Protein AF-A0A7Y4M4Y4-F1 (afdb_monomer_lite)

Organism: NCBI:txid2721160

pLDDT: mean 88.16, std 11.86, range [47.78, 98.31]

Radius of gyration: 15.7 Å; chains: 1; bounding box: 27×41×39 Å

Secondary structure (DSSP, 8-state):
----PPPTT-----TT---S--TT--EEEEE---HHHHHHHHHHTT--EEEEE-TTT--EEEEEE-TTS-EEEEEE---

Structure (mmCIF, N/CA/C/O backbone):
data_AF-A0A7Y4M4Y4-F1
#
_entry.id   AF-A0A7Y4M4Y4-F1
#
loop_
_atom_site.group_PDB
_atom_site.id
_atom_site.type_symbol
_atom_site.label_atom_id
_atom_site.label_alt_id
_atom_site.label_comp_id
_atom_site.label_asym_id
_atom_site.label_entity_id
_atom_site.label_seq_id
_atom_site.pdbx_PDB_ins_code
_atom_site.Cartn_x
_atom_site.Cartn_y
_atom_site.Cartn_z
_atom_site.occupancy
_atom_site.B_iso_or_equiv
_atom_site.auth_seq_id
_atom_site.auth_comp_id
_atom_site.auth_asym_id
_atom_site.auth_atom_id
_atom_site.pdbx_PDB_model_num
ATOM 1 N N . MET A 1 1 ? -1.846 -24.666 -6.088 1.00 47.78 1 MET A N 1
ATOM 2 C CA . MET A 1 1 ? -2.340 -23.864 -7.230 1.00 47.78 1 MET A CA 1
ATOM 3 C C . MET A 1 1 ? -1.756 -24.490 -8.484 1.00 47.78 1 MET A C 1
ATOM 5 O O . MET A 1 1 ? -0.541 -24.609 -8.534 1.00 47.78 1 MET A O 1
ATOM 9 N N . GLY A 1 2 ? -2.580 -24.991 -9.410 1.00 67.19 2 GLY A N 1
ATOM 10 C CA . GLY A 1 2 ? -2.086 -25.625 -10.642 1.00 67.19 2 GLY A CA 1
ATOM 11 C C . GLY A 1 2 ? -1.261 -24.664 -11.502 1.00 67.19 2 GLY A C 1
ATOM 12 O O . GLY A 1 2 ? -1.304 -23.447 -11.296 1.00 67.19 2 GLY A O 1
ATOM 13 N N . THR A 1 3 ? -0.506 -25.204 -12.455 1.00 64.69 3 THR A N 1
ATOM 14 C CA . THR A 1 3 ? 0.222 -24.407 -13.445 1.00 64.69 3 THR A CA 1
ATOM 15 C C . THR A 1 3 ? -0.768 -23.516 -14.195 1.00 64.69 3 THR A C 1
ATOM 17 O O . THR A 1 3 ? -1.702 -23.992 -14.837 1.00 64.69 3 THR A O 1
ATOM 20 N N . ARG A 1 4 ? -0.613 -22.194 -14.061 1.00 69.38 4 ARG A N 1
ATOM 21 C CA . ARG A 1 4 ? -1.458 -21.225 -14.767 1.00 69.38 4 ARG A C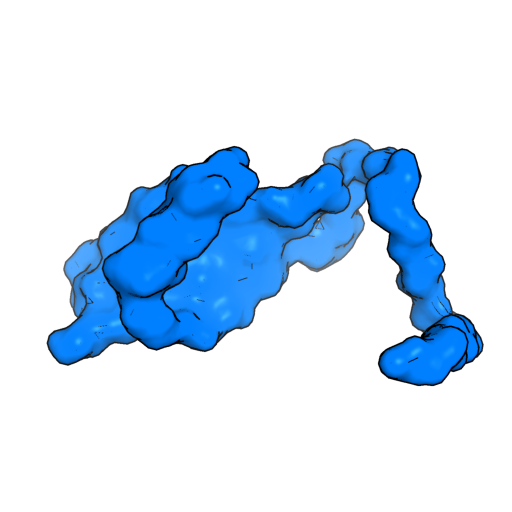A 1
ATOM 22 C C . ARG A 1 4 ? -1.142 -21.312 -16.256 1.00 69.38 4 ARG A C 1
ATOM 24 O O . ARG A 1 4 ? -0.046 -20.945 -16.665 1.00 69.38 4 ARG A O 1
ATOM 31 N N . THR A 1 5 ? -2.086 -21.789 -17.059 1.00 73.81 5 THR A N 1
ATOM 32 C CA . THR A 1 5 ? -1.971 -21.743 -18.518 1.00 73.81 5 THR A CA 1
ATOM 33 C C . THR A 1 5 ? -2.198 -20.301 -18.983 1.00 73.81 5 THR A C 1
ATOM 35 O O . THR A 1 5 ? -3.214 -19.707 -18.602 1.00 73.81 5 THR A O 1
ATOM 38 N N . PRO A 1 6 ? -1.286 -19.703 -19.768 1.00 69.25 6 PRO A N 1
ATOM 39 C CA . PRO A 1 6 ? -1.525 -18.402 -20.381 1.00 69.25 6 PRO A CA 1
ATOM 40 C C . PRO A 1 6 ? -2.791 -18.450 -21.242 1.00 69.25 6 PRO A C 1
ATOM 42 O O . PRO A 1 6 ? -2.997 -19.403 -21.994 1.00 69.25 6 PRO A O 1
ATOM 45 N N . ARG A 1 7 ? -3.652 -17.437 -21.120 1.00 78.50 7 ARG A N 1
ATOM 46 C CA . ARG A 1 7 ? -4.786 -17.245 -22.033 1.00 78.50 7 ARG A CA 1
ATOM 47 C C . ARG A 1 7 ? -4.335 -16.365 -23.188 1.00 78.50 7 ARG A C 1
ATOM 49 O O . ARG A 1 7 ? -3.510 -15.475 -22.990 1.00 78.50 7 ARG A O 1
ATOM 56 N N . GLU A 1 8 ? -4.891 -16.585 -24.371 1.00 79.00 8 GLU A N 1
ATOM 57 C CA . GLU A 1 8 ? -4.656 -15.706 -25.516 1.00 79.00 8 GLU A CA 1
ATOM 58 C C . GLU A 1 8 ? -4.999 -14.250 -25.146 1.00 79.00 8 GLU A C 1
ATOM 60 O O . GLU A 1 8 ? -6.018 -13.983 -24.508 1.00 79.00 8 GLU A O 1
ATOM 65 N N . GLY A 1 9 ? -4.088 -13.318 -25.440 1.00 74.19 9 GLY A N 1
ATOM 66 C CA . GLY A 1 9 ? -4.195 -11.909 -25.037 1.00 74.19 9 GLY A CA 1
ATOM 67 C C . GLY A 1 9 ? -3.804 -11.590 -23.583 1.00 74.19 9 GLY A C 1
ATOM 68 O O . GLY A 1 9 ? -3.669 -10.416 -23.247 1.00 74.19 9 GLY A O 1
ATOM 69 N N . ILE A 1 10 ? -3.563 -12.590 -22.723 1.00 72.75 10 ILE A N 1
ATOM 70 C CA . ILE A 1 10 ? -3.097 -12.391 -21.341 1.00 72.75 10 ILE A CA 1
ATOM 71 C C . ILE A 1 10 ? -1.611 -12.739 -21.240 1.00 72.75 10 ILE A C 1
ATOM 73 O O . ILE A 1 10 ? -1.223 -13.906 -21.185 1.00 72.75 10 ILE A O 1
ATOM 77 N N . MET A 1 11 ? -0.768 -11.711 -21.148 1.00 68.31 11 MET A N 1
ATOM 78 C CA . MET A 1 11 ? 0.650 -11.877 -20.835 1.00 68.31 11 MET A CA 1
ATOM 79 C C . MET A 1 11 ? 0.849 -11.887 -19.315 1.00 68.31 11 MET A C 1
ATOM 81 O O . MET A 1 11 ? 0.663 -10.869 -18.654 1.00 68.31 11 MET A O 1
ATOM 85 N N . VAL A 1 12 ? 1.271 -13.026 -18.763 1.00 70.12 12 VAL A N 1
ATOM 86 C CA . VAL A 1 12 ? 1.779 -13.102 -17.386 1.00 70.12 12 VAL A CA 1
ATOM 87 C C . VAL A 1 12 ? 3.288 -12.905 -17.452 1.00 70.12 12 VAL A C 1
ATOM 89 O O . VAL A 1 12 ? 3.997 -13.732 -18.023 1.00 70.12 12 VAL A O 1
ATOM 92 N N . ARG A 1 13 ? 3.778 -11.786 -16.918 1.00 68.56 13 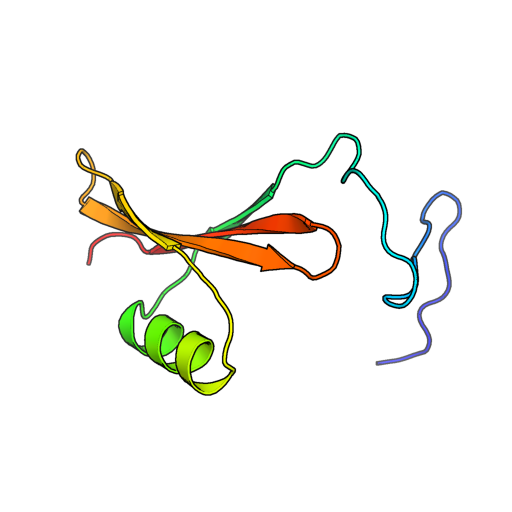ARG A N 1
ATOM 93 C CA . ARG A 1 13 ? 5.214 -11.497 -16.842 1.00 68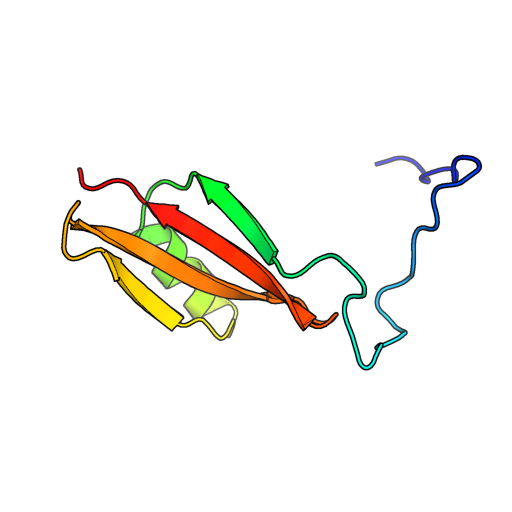.56 13 ARG A CA 1
ATOM 94 C C . ARG A 1 13 ? 5.773 -12.081 -15.545 1.00 68.56 13 ARG A C 1
ATOM 96 O O . ARG A 1 13 ? 5.103 -12.041 -14.516 1.00 68.56 13 ARG A O 1
ATOM 103 N N . GLY A 1 14 ? 6.974 -12.649 -15.617 1.00 66.75 14 GLY A N 1
ATOM 104 C CA . GLY A 1 14 ? 7.729 -13.024 -14.424 1.00 66.75 14 GLY A CA 1
ATOM 105 C C . GLY A 1 14 ? 8.203 -11.781 -13.665 1.00 66.75 14 GLY A C 1
ATOM 106 O O . GLY A 1 14 ? 8.295 -10.695 -14.242 1.00 66.75 14 GLY A O 1
ATOM 107 N N . THR A 1 15 ? 8.485 -11.934 -12.372 1.00 69.38 15 THR A N 1
ATOM 108 C CA . THR A 1 15 ? 8.892 -10.831 -11.481 1.00 69.38 15 THR A CA 1
ATOM 109 C C . THR A 1 15 ? 10.357 -10.418 -11.657 1.00 69.38 15 THR A C 1
ATOM 111 O O . THR A 1 15 ? 10.847 -9.537 -10.957 1.00 69.38 15 THR A O 1
ATOM 114 N N . GLU A 1 16 ? 11.097 -11.081 -12.549 1.00 73.00 16 GLU A N 1
ATOM 115 C CA . GLU A 1 16 ? 12.525 -10.843 -12.775 1.00 73.00 16 GLU A CA 1
ATOM 116 C C . GLU A 1 16 ? 12.779 -9.601 -13.639 1.00 73.00 16 GLU A C 1
ATOM 118 O O . GLU A 1 16 ? 13.845 -8.989 -13.557 1.00 73.00 16 GLU A O 1
ATOM 123 N N . LYS A 1 17 ? 11.813 -9.224 -14.486 1.00 69.88 17 LYS A N 1
ATOM 124 C CA . LYS A 1 17 ? 11.968 -8.142 -15.460 1.00 69.88 17 LYS A CA 1
ATOM 125 C C . LYS A 1 17 ? 11.312 -6.863 -14.949 1.00 69.88 17 LYS A C 1
ATOM 127 O O . LYS A 1 17 ? 10.092 -6.788 -14.863 1.00 69.88 17 LYS A O 1
ATOM 132 N N . LYS A 1 18 ? 12.133 -5.850 -14.670 1.00 69.56 18 LYS A N 1
ATOM 133 C CA . LYS A 1 18 ? 11.679 -4.500 -14.312 1.00 69.56 18 LYS A CA 1
ATOM 134 C C . LYS A 1 18 ? 11.417 -3.669 -15.564 1.00 69.56 18 LYS A C 1
ATOM 136 O O . LYS A 1 18 ? 12.131 -3.807 -16.558 1.00 69.56 18 LYS A O 1
ATOM 141 N N . TYR A 1 19 ? 10.408 -2.813 -15.496 1.00 75.56 19 TYR A N 1
ATOM 142 C CA . TYR A 1 19 ? 10.038 -1.874 -16.552 1.00 75.56 19 TYR A CA 1
ATOM 143 C C . TYR A 1 19 ? 10.165 -0.445 -16.019 1.00 75.56 19 TYR A C 1
ATOM 145 O O . TYR A 1 19 ? 10.085 -0.235 -14.810 1.00 75.56 19 TYR A O 1
ATOM 153 N N . GLU A 1 20 ? 10.416 0.514 -16.910 1.00 78.81 20 GLU A N 1
ATOM 154 C CA . GLU A 1 20 ? 10.542 1.929 -16.529 1.00 78.81 20 GLU A CA 1
ATOM 155 C C . GLU A 1 20 ? 9.187 2.551 -16.170 1.00 78.81 20 GLU A C 1
ATOM 157 O O . GLU A 1 20 ? 9.129 3.463 -15.349 1.00 78.81 20 GLU A O 1
ATOM 162 N N . ASP A 1 21 ? 8.103 2.021 -16.743 1.00 83.25 21 ASP A N 1
ATOM 163 C CA . ASP A 1 21 ? 6.734 2.459 -16.509 1.00 83.25 21 ASP A CA 1
ATOM 164 C C . ASP A 1 21 ? 5.769 1.279 -16.307 1.00 83.25 21 ASP A C 1
ATOM 166 O O . ASP A 1 21 ? 6.060 0.118 -16.616 1.00 83.25 21 ASP A O 1
ATOM 170 N N . THR A 1 22 ? 4.592 1.601 -15.776 1.00 86.38 22 THR A N 1
ATOM 171 C CA . THR A 1 22 ? 3.478 0.675 -15.539 1.00 86.38 22 THR A CA 1
ATOM 172 C C . THR A 1 22 ? 2.437 0.716 -16.670 1.00 86.38 22 THR A C 1
ATOM 174 O O . THR A 1 22 ? 1.335 0.165 -16.557 1.00 86.38 22 THR A O 1
ATOM 177 N N . GLY A 1 23 ? 2.766 1.365 -17.790 1.00 87.19 23 GLY A N 1
ATOM 178 C CA . GLY A 1 23 ? 1.866 1.628 -18.904 1.00 87.19 23 GLY A CA 1
ATOM 179 C C . GLY A 1 23 ? 0.670 2.495 -18.505 1.00 87.19 23 GLY A C 1
ATOM 180 O O . GLY A 1 23 ? 0.812 3.587 -17.967 1.00 87.19 23 GLY A O 1
ATOM 181 N N . ARG A 1 24 ? -0.545 2.016 -18.804 1.00 89.31 24 ARG A N 1
ATOM 182 C CA . ARG A 1 24 ? -1.804 2.732 -18.511 1.00 89.31 24 ARG A CA 1
ATOM 183 C C . ARG A 1 24 ? -2.350 2.483 -17.099 1.00 89.31 24 ARG A C 1
ATOM 185 O O . ARG A 1 24 ? -3.424 2.989 -16.785 1.00 89.31 24 ARG A O 1
ATOM 192 N N . LEU A 1 25 ? -1.677 1.667 -16.286 1.00 90.44 25 LEU A N 1
ATOM 193 C CA . LEU A 1 25 ? -2.131 1.318 -14.942 1.00 90.44 25 LEU A CA 1
ATOM 194 C C . LEU A 1 25 ? -1.293 2.057 -13.899 1.00 90.44 25 LEU A C 1
ATOM 196 O O . LEU A 1 25 ? -0.135 1.718 -13.695 1.00 90.44 25 LEU A O 1
ATOM 200 N N . ASP A 1 26 ? -1.887 3.030 -13.218 1.00 91.94 26 ASP A N 1
ATOM 201 C CA . ASP A 1 26 ? -1.205 3.798 -12.171 1.00 91.94 26 ASP A CA 1
ATOM 202 C C . ASP A 1 26 ? -1.178 3.035 -10.831 1.00 91.94 26 ASP A C 1
ATOM 204 O O . ASP A 1 26 ? -0.113 2.684 -10.315 1.00 91.94 26 ASP A O 1
ATOM 208 N N . HIS A 1 27 ? -2.354 2.689 -10.297 1.00 95.25 27 HIS A N 1
ATOM 209 C CA . HIS A 1 27 ? -2.482 1.963 -9.035 1.00 95.25 27 HIS A CA 1
ATOM 210 C C . HIS A 1 27 ? -3.754 1.111 -8.953 1.00 95.25 27 HIS A C 1
ATOM 212 O O . HIS A 1 27 ? -4.669 1.226 -9.771 1.00 95.25 27 HIS A O 1
ATOM 218 N N . ILE A 1 28 ? -3.812 0.255 -7.930 1.00 96.31 28 ILE A N 1
ATOM 219 C CA . ILE A 1 28 ? -5.006 -0.500 -7.537 1.00 96.31 28 ILE A CA 1
ATOM 220 C C . ILE A 1 28 ? -5.300 -0.219 -6.064 1.00 96.31 28 ILE A C 1
ATOM 222 O O . ILE A 1 28 ? -4.437 -0.414 -5.205 1.00 96.31 28 ILE A O 1
ATOM 226 N N . ALA A 1 29 ? -6.532 0.198 -5.774 1.00 96.75 29 ALA A N 1
ATOM 227 C CA . ALA A 1 29 ? -7.000 0.436 -4.417 1.00 96.75 29 ALA A CA 1
ATOM 228 C C . ALA A 1 29 ? -7.827 -0.744 -3.885 1.00 96.75 29 ALA A C 1
ATOM 230 O O . ALA A 1 29 ? -8.704 -1.269 -4.573 1.00 96.75 29 ALA A O 1
ATOM 231 N N . PHE A 1 30 ? -7.582 -1.128 -2.634 1.00 97.38 30 PHE A N 1
ATOM 232 C CA . PHE A 1 30 ? -8.342 -2.144 -1.910 1.00 97.38 30 PHE A CA 1
ATOM 233 C C . PHE A 1 30 ? -9.046 -1.526 -0.705 1.00 97.38 30 PHE A C 1
ATOM 235 O O . PHE A 1 30 ? -8.464 -0.725 0.026 1.00 97.38 30 PHE A O 1
ATOM 242 N N . ALA A 1 31 ? -10.282 -1.955 -0.453 1.00 96.88 31 ALA A N 1
ATOM 243 C CA . ALA A 1 31 ? -10.902 -1.764 0.852 1.00 96.88 31 ALA A CA 1
ATOM 244 C C . ALA A 1 31 ? -10.222 -2.696 1.864 1.00 96.88 31 ALA A C 1
ATOM 246 O O . ALA A 1 31 ? -10.047 -3.889 1.602 1.00 96.88 31 ALA A O 1
ATOM 247 N N . ALA A 1 32 ? -9.824 -2.148 3.005 1.00 96.81 32 ALA A N 1
ATOM 248 C CA . ALA A 1 32 ? -9.083 -2.847 4.037 1.00 96.81 32 ALA A CA 1
ATOM 249 C C . ALA A 1 32 ? -9.684 -2.580 5.421 1.00 96.81 32 ALA A C 1
ATOM 251 O O . ALA A 1 32 ? -10.403 -1.611 5.657 1.00 96.81 32 ALA A O 1
ATOM 252 N N . THR A 1 33 ? -9.374 -3.476 6.348 1.00 95.94 33 THR A N 1
ATOM 253 C CA . THR A 1 33 ? -9.795 -3.425 7.749 1.00 95.94 33 THR A CA 1
ATOM 254 C C . THR A 1 33 ? -8.581 -3.649 8.640 1.00 95.94 33 THR A C 1
ATOM 256 O O . THR A 1 33 ? -7.576 -4.179 8.168 1.00 95.94 33 THR A O 1
ATOM 259 N N . ASP A 1 34 ? -8.691 -3.306 9.926 1.00 96.25 34 ASP A N 1
ATOM 260 C CA . ASP A 1 34 ? -7.608 -3.468 10.909 1.00 96.25 34 ASP A CA 1
ATOM 261 C C . ASP A 1 34 ? -6.333 -2.694 10.517 1.00 96.25 34 ASP A C 1
ATOM 263 O O . ASP A 1 34 ? -5.305 -3.249 10.114 1.00 96.25 34 ASP A O 1
ATOM 267 N N . VAL A 1 35 ? -6.427 -1.364 10.618 1.00 96.62 35 VAL A N 1
ATOM 268 C CA . VAL A 1 35 ? -5.341 -0.434 10.276 1.00 96.62 35 VAL A CA 1
ATOM 269 C C . VAL A 1 35 ? -4.061 -0.730 11.066 1.00 96.62 35 VAL A C 1
ATOM 271 O O . VAL A 1 35 ? -2.967 -0.749 10.498 1.00 96.62 35 VAL A O 1
ATOM 274 N N . ASP A 1 36 ? -4.186 -1.045 12.356 1.00 96.88 36 ASP A N 1
ATOM 275 C CA . ASP A 1 36 ? -3.050 -1.315 13.235 1.00 96.88 36 ASP A CA 1
ATOM 276 C C . ASP A 1 36 ? -2.391 -2.658 12.922 1.00 96.88 36 ASP A C 1
ATOM 278 O O . ASP A 1 36 ? -1.158 -2.748 12.867 1.00 96.88 36 ASP A O 1
ATOM 282 N N . GLY A 1 37 ? -3.191 -3.699 12.680 1.00 97.81 37 GLY A N 1
ATOM 283 C CA . GLY A 1 37 ? -2.694 -5.004 12.265 1.00 97.81 37 GLY A CA 1
ATOM 284 C C . GLY A 1 37 ? -1.983 -4.939 10.918 1.00 97.81 37 GLY A C 1
ATOM 285 O O . GLY A 1 37 ? -0.881 -5.482 10.778 1.00 97.81 37 GLY A O 1
ATOM 286 N N . MET A 1 38 ? -2.538 -4.210 9.942 1.00 97.50 38 MET A N 1
ATOM 287 C CA . MET A 1 38 ? -1.871 -4.026 8.653 1.00 97.50 38 MET A CA 1
ATOM 288 C C . MET A 1 38 ? -0.574 -3.223 8.794 1.00 97.50 38 MET A C 1
ATOM 290 O O . MET A 1 38 ? 0.445 -3.617 8.219 1.00 97.50 38 MET A O 1
ATOM 294 N N .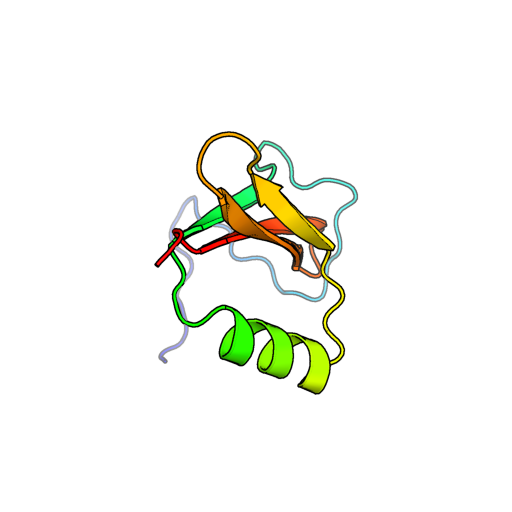 ARG A 1 39 ? -0.566 -2.154 9.603 1.00 97.62 39 ARG A N 1
ATOM 295 C CA . ARG A 1 39 ? 0.639 -1.349 9.862 1.00 97.62 39 ARG A CA 1
ATOM 296 C C . ARG A 1 39 ? 1.769 -2.218 10.411 1.00 97.62 39 ARG A C 1
ATOM 298 O O . ARG A 1 39 ? 2.864 -2.244 9.847 1.00 97.62 39 ARG A O 1
ATOM 305 N N . LYS A 1 40 ? 1.480 -3.004 11.455 1.00 98.12 40 LYS A N 1
ATOM 306 C CA . LYS A 1 40 ? 2.437 -3.946 12.060 1.00 98.12 40 LYS A CA 1
ATOM 307 C C . LYS A 1 40 ? 2.918 -4.987 11.054 1.00 98.12 40 LYS A C 1
ATOM 309 O O . LYS A 1 40 ? 4.112 -5.274 10.982 1.00 98.12 40 LYS A O 1
ATOM 314 N N . ARG A 1 41 ? 2.010 -5.535 10.241 1.00 97.62 41 ARG A N 1
ATOM 315 C CA . ARG A 1 41 ? 2.347 -6.534 9.223 1.00 97.62 41 ARG A CA 1
ATOM 316 C C . ARG A 1 41 ? 3.320 -5.980 8.184 1.00 97.62 41 ARG A C 1
ATOM 318 O O . ARG A 1 41 ? 4.308 -6.650 7.886 1.00 97.62 41 ARG A O 1
ATOM 325 N N . LEU A 1 42 ? 3.070 -4.785 7.652 1.00 96.94 42 LEU A N 1
ATOM 326 C CA . LEU A 1 42 ? 3.945 -4.158 6.655 1.00 96.94 42 LEU A CA 1
ATOM 327 C C . LEU A 1 42 ? 5.325 -3.844 7.246 1.00 96.94 42 LEU A C 1
ATOM 329 O O . LEU A 1 42 ? 6.340 -4.201 6.646 1.00 96.94 42 LEU A O 1
ATOM 333 N N . GLN A 1 43 ? 5.365 -3.289 8.460 1.00 97.38 43 GLN A N 1
ATOM 334 C CA . GLN A 1 43 ? 6.610 -3.009 9.181 1.00 97.38 43 GLN A CA 1
ATOM 335 C C . GLN A 1 43 ? 7.420 -4.283 9.459 1.00 97.38 43 GLN A C 1
ATOM 337 O O . GLN A 1 43 ? 8.614 -4.316 9.175 1.00 97.38 43 GLN A O 1
ATOM 342 N N . SER A 1 44 ? 6.776 -5.362 9.924 1.00 98.19 44 SER A N 1
ATOM 343 C CA . SER A 1 44 ? 7.445 -6.647 10.201 1.00 98.19 44 SER A CA 1
ATOM 344 C C . SER A 1 44 ? 8.108 -7.271 8.969 1.00 98.19 44 SER A C 1
ATOM 346 O O . SER A 1 44 ? 9.042 -8.058 9.091 1.00 98.19 44 SER A O 1
ATOM 348 N N . LYS A 1 45 ? 7.631 -6.910 7.774 1.00 96.56 45 LYS A N 1
ATOM 349 C CA . LYS A 1 45 ? 8.151 -7.381 6.488 1.00 96.56 45 LYS A CA 1
ATOM 350 C C . LYS A 1 45 ? 9.108 -6.390 5.824 1.00 96.56 45 LYS A C 1
ATOM 352 O O . LYS A 1 45 ? 9.528 -6.637 4.698 1.00 96.56 45 LYS A O 1
ATOM 357 N N . GLY A 1 46 ? 9.419 -5.267 6.475 1.00 96.19 46 GLY A N 1
ATOM 358 C CA . GLY A 1 46 ? 10.267 -4.217 5.908 1.00 96.19 46 GLY A CA 1
ATOM 359 C C . GLY A 1 46 ? 9.673 -3.547 4.664 1.00 96.19 46 GLY A C 1
ATOM 360 O O . GLY A 1 46 ? 10.415 -3.007 3.844 1.00 96.19 46 GLY A O 1
ATOM 361 N N . VAL A 1 47 ? 8.347 -3.594 4.490 1.00 95.81 47 VAL A N 1
ATOM 362 C CA . VAL A 1 47 ? 7.675 -2.960 3.350 1.00 95.81 47 VAL A CA 1
ATOM 363 C C . VAL A 1 47 ? 7.597 -1.460 3.601 1.00 95.81 47 VAL A C 1
ATOM 365 O O . VAL A 1 47 ? 7.084 -1.023 4.629 1.00 95.81 47 VAL A O 1
ATOM 368 N N . LYS A 1 48 ? 8.092 -0.662 2.652 1.00 96.38 48 LYS A N 1
ATOM 369 C CA . LYS A 1 48 ? 7.962 0.798 2.685 1.00 96.38 48 LYS A CA 1
ATOM 370 C C . LYS A 1 48 ? 6.553 1.196 2.251 1.00 96.38 48 LYS A C 1
ATOM 372 O O . LYS A 1 48 ? 6.088 0.762 1.200 1.00 96.38 48 LYS A O 1
ATOM 377 N N . PHE A 1 49 ? 5.903 2.041 3.041 1.00 97.69 49 PHE A N 1
ATOM 378 C CA . PHE A 1 49 ? 4.595 2.611 2.730 1.00 97.69 49 PHE A CA 1
ATOM 379 C C . PHE A 1 49 ? 4.487 4.024 3.309 1.00 97.69 49 PHE A C 1
ATOM 381 O O . PHE A 1 49 ? 5.211 4.382 4.240 1.00 97.69 49 PHE A O 1
ATOM 388 N N . ARG A 1 50 ? 3.583 4.824 2.748 1.00 97.88 50 ARG A N 1
ATOM 389 C CA . ARG A 1 50 ? 3.184 6.140 3.250 1.00 97.88 50 ARG A CA 1
ATOM 390 C C . ARG A 1 50 ? 1.777 6.041 3.818 1.00 97.88 50 ARG A C 1
ATOM 392 O O . AR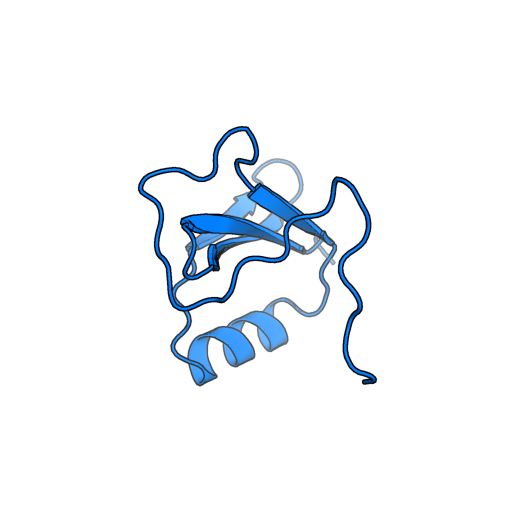G A 1 50 ? 0.893 5.497 3.169 1.00 97.88 50 ARG A O 1
ATOM 399 N N . GLU A 1 51 ? 1.573 6.612 4.992 1.00 97.19 51 GLU A N 1
ATOM 400 C CA . GLU A 1 51 ? 0.266 6.716 5.635 1.00 97.19 51 GLU A CA 1
ATOM 401 C C . GLU A 1 51 ? -0.310 8.127 5.452 1.00 97.19 51 GLU A C 1
ATOM 403 O O . GLU A 1 51 ? 0.429 9.116 5.422 1.00 97.19 51 GLU A O 1
ATOM 408 N N . SER A 1 52 ? -1.626 8.226 5.282 1.00 96.75 52 SER A N 1
ATOM 409 C CA . SER A 1 52 ? -2.351 9.489 5.161 1.00 96.75 52 SER A CA 1
ATOM 410 C C . SER A 1 52 ? -3.741 9.365 5.771 1.00 96.75 52 SER A C 1
ATOM 412 O O . SER A 1 52 ? -4.325 8.286 5.757 1.00 96.75 52 SER A O 1
ATOM 414 N N . ILE A 1 53 ? -4.268 10.470 6.293 1.00 96.50 53 ILE A N 1
ATOM 415 C CA . ILE A 1 53 ? -5.638 10.554 6.799 1.00 96.50 53 ILE A CA 1
ATOM 416 C C . ILE A 1 53 ? -6.398 11.516 5.896 1.00 96.50 53 ILE A C 1
ATOM 418 O O . ILE A 1 53 ? -5.963 12.654 5.704 1.00 96.50 53 ILE A O 1
ATOM 422 N N . VAL A 1 54 ? -7.531 11.073 5.356 1.00 94.12 54 VAL A N 1
ATOM 423 C CA . VAL A 1 54 ? -8.392 11.905 4.512 1.00 94.12 54 VAL A CA 1
ATOM 424 C C . VAL A 1 54 ? -9.074 12.956 5.395 1.00 94.12 54 VAL A C 1
ATOM 426 O O . VAL A 1 54 ? -9.893 12.584 6.233 1.00 94.12 54 VAL A O 1
ATOM 429 N N . PRO A 1 55 ? -8.830 14.270 5.217 1.00 93.25 55 PRO A N 1
ATOM 430 C CA . PRO A 1 55 ? -9.333 15.281 6.155 1.00 93.25 55 PRO A CA 1
ATOM 431 C C . PRO A 1 55 ? -10.860 15.328 6.275 1.00 93.25 55 PRO A C 1
ATOM 433 O O . PRO A 1 55 ? -11.395 15.663 7.326 1.00 93.25 55 PRO A O 1
ATOM 436 N N . ARG A 1 56 ? -11.567 15.000 5.188 1.00 93.06 56 ARG A N 1
ATOM 437 C CA . ARG A 1 56 ? -13.030 15.095 5.114 1.00 93.06 56 ARG A CA 1
ATOM 438 C C . ARG A 1 56 ? -13.750 13.916 5.768 1.00 93.06 56 ARG A C 1
ATOM 440 O O . ARG A 1 56 ? -14.812 14.119 6.343 1.00 93.06 56 ARG A O 1
ATOM 447 N N . THR A 1 57 ? -13.215 12.704 5.644 1.00 91.88 57 THR A N 1
ATOM 448 C CA . THR A 1 57 ? -13.869 11.472 6.124 1.00 91.88 57 THR A CA 1
ATOM 449 C C . THR A 1 57 ? -13.188 10.887 7.360 1.00 91.88 57 THR A C 1
ATOM 451 O O . THR A 1 57 ? -13.823 10.197 8.151 1.00 91.88 57 THR A O 1
ATOM 454 N N . GLY A 1 58 ? -11.915 11.215 7.579 1.00 93.56 58 GLY A N 1
ATOM 455 C CA . GLY A 1 58 ? -11.081 10.615 8.615 1.00 93.56 58 GLY A CA 1
ATOM 456 C C . GLY A 1 58 ? -10.603 9.204 8.270 1.00 93.56 58 GLY A C 1
ATOM 457 O O . GLY A 1 58 ? -10.040 8.542 9.138 1.00 93.56 58 GLY A O 1
ATOM 458 N N . ASP A 1 59 ? -10.815 8.749 7.033 1.00 95.44 59 ASP A N 1
ATOM 459 C CA . ASP A 1 59 ? -10.346 7.443 6.575 1.00 95.44 59 ASP A CA 1
ATOM 460 C C . ASP A 1 59 ? -8.820 7.416 6.557 1.00 95.44 59 ASP A C 1
ATOM 462 O O . ASP A 1 59 ? -8.169 8.384 6.151 1.00 95.44 59 ASP A O 1
ATOM 466 N N . THR A 1 60 ? -8.246 6.294 6.984 1.00 97.62 60 THR A N 1
ATOM 467 C CA . THR A 1 60 ? -6.801 6.077 6.888 1.00 97.62 60 THR A CA 1
ATOM 468 C C . THR A 1 60 ? -6.480 5.402 5.566 1.00 97.62 60 THR A C 1
ATOM 470 O O . THR A 1 60 ? -7.170 4.477 5.146 1.00 97.62 60 THR A O 1
ATOM 473 N N . GLN A 1 61 ? -5.416 5.848 4.910 1.00 97.94 61 GLN A N 1
ATOM 474 C CA . GLN A 1 61 ? -4.967 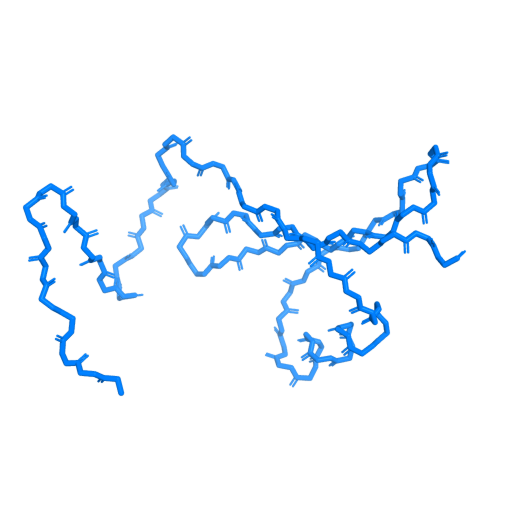5.317 3.631 1.00 97.94 61 GLN A CA 1
ATOM 475 C C . GLN A 1 61 ? -3.489 4.962 3.700 1.00 97.94 61 GLN A C 1
ATOM 477 O O . GLN A 1 61 ? -2.671 5.781 4.131 1.00 97.94 61 GLN A O 1
ATOM 482 N N . PHE A 1 62 ? -3.135 3.759 3.251 1.00 98.31 62 PHE A N 1
ATOM 483 C CA . PHE A 1 62 ? -1.739 3.367 3.056 1.00 98.31 62 PHE A CA 1
ATOM 484 C C . PHE A 1 62 ? -1.420 3.296 1.569 1.00 98.31 62 PHE A C 1
ATOM 486 O O . PHE A 1 62 ? -2.115 2.620 0.820 1.00 98.31 62 PHE A O 1
ATOM 493 N N . PHE A 1 63 ? -0.324 3.933 1.172 1.00 98.19 63 PHE A N 1
ATOM 494 C CA . PHE A 1 63 ? 0.199 3.930 -0.189 1.00 98.19 63 PHE A CA 1
ATOM 495 C C . PHE A 1 63 ? 1.536 3.201 -0.219 1.00 98.19 63 PHE A C 1
ATOM 497 O O . PHE A 1 63 ? 2.446 3.533 0.542 1.00 98.19 63 PHE A O 1
ATOM 504 N N . LEU A 1 64 ? 1.676 2.228 -1.107 1.00 96.94 64 LEU A N 1
ATOM 505 C CA . LEU A 1 64 ? 2.903 1.466 -1.300 1.00 96.94 64 LEU A CA 1
ATOM 506 C C . LEU A 1 64 ? 3.081 1.116 -2.777 1.00 96.94 64 LEU A C 1
ATOM 508 O O . LEU A 1 64 ? 2.160 1.263 -3.571 1.00 96.94 64 LEU A O 1
ATOM 512 N N . TYR A 1 65 ? 4.267 0.639 -3.134 1.00 93.81 65 TYR A N 1
ATOM 513 C CA . TYR A 1 65 ? 4.574 0.200 -4.491 1.00 93.81 65 TYR A CA 1
ATOM 514 C C . TYR A 1 65 ? 4.966 -1.269 -4.486 1.00 93.81 65 TYR A C 1
ATOM 516 O O . TYR A 1 65 ? 5.692 -1.729 -3.599 1.00 93.81 65 TYR A O 1
ATOM 524 N N . VAL A 1 66 ? 4.499 -2.006 -5.489 1.00 88.44 66 VAL A N 1
ATOM 525 C CA . VAL A 1 66 ? 5.023 -3.348 -5.773 1.00 88.44 66 VAL A CA 1
ATOM 526 C C . VAL A 1 66 ? 6.366 -3.237 -6.513 1.00 88.44 66 VAL A C 1
ATOM 528 O O . VAL A 1 66 ? 6.700 -2.159 -7.009 1.00 88.44 66 VAL A O 1
ATOM 531 N N . PRO A 1 67 ? 7.160 -4.321 -6.616 1.00 85.19 67 PRO A N 1
ATOM 532 C CA . PRO A 1 67 ? 8.467 -4.282 -7.284 1.00 85.19 67 PRO A CA 1
ATOM 533 C C . PRO A 1 67 ? 8.442 -3.764 -8.728 1.00 85.19 67 PRO A C 1
ATOM 535 O O . PRO A 1 67 ? 9.437 -3.201 -9.181 1.00 85.19 67 PRO A O 1
ATOM 538 N N . ASP A 1 68 ? 7.305 -3.924 -9.408 1.00 83.69 68 ASP A N 1
ATOM 539 C CA . ASP A 1 68 ? 7.080 -3.486 -10.789 1.00 83.69 68 ASP A CA 1
ATOM 540 C C . ASP A 1 68 ? 6.642 -2.013 -10.895 1.00 83.69 68 ASP A C 1
ATOM 542 O O . ASP A 1 68 ? 6.295 -1.550 -11.974 1.00 83.69 68 ASP A O 1
ATOM 546 N N . GLY A 1 69 ? 6.618 -1.272 -9.782 1.00 87.38 69 GLY A N 1
ATOM 547 C CA . GLY A 1 69 ? 6.315 0.162 -9.756 1.00 87.38 69 GLY A CA 1
ATOM 548 C C . GLY A 1 69 ? 4.828 0.519 -9.709 1.00 87.38 69 GLY A C 1
ATOM 549 O O . GLY A 1 69 ? 4.508 1.686 -9.523 1.00 87.38 69 GLY A O 1
ATOM 550 N N . VAL A 1 70 ? 3.915 -0.455 -9.811 1.00 92.50 70 VAL A N 1
ATOM 551 C CA . VAL A 1 70 ? 2.466 -0.207 -9.681 1.00 92.50 70 VAL A CA 1
ATOM 552 C C . VAL A 1 70 ? 2.130 0.209 -8.249 1.00 92.50 70 VAL A C 1
ATOM 554 O O . VAL A 1 70 ? 2.562 -0.433 -7.282 1.00 92.50 70 VAL A O 1
ATOM 557 N N . GLY A 1 71 ? 1.341 1.273 -8.109 1.00 95.12 71 GLY A N 1
ATOM 558 C CA . GLY A 1 71 ? 0.836 1.711 -6.816 1.00 95.12 71 GLY A CA 1
ATOM 559 C C . GLY A 1 71 ? -0.185 0.725 -6.244 1.00 95.12 71 GLY A C 1
ATOM 560 O O . GLY A 1 71 ? -1.040 0.184 -6.945 1.00 95.12 71 GLY A O 1
ATOM 561 N N . VAL A 1 72 ? -0.125 0.503 -4.940 1.00 97.19 72 VAL A N 1
ATOM 562 C CA . VAL A 1 72 ? -1.176 -0.165 -4.177 1.00 97.19 72 VAL A CA 1
ATOM 563 C C . VAL A 1 72 ? -1.639 0.797 -3.101 1.00 97.19 72 VAL A C 1
ATOM 565 O O . VAL A 1 72 ? -0.828 1.366 -2.369 1.00 97.19 72 VAL A O 1
ATOM 568 N N . GLU A 1 73 ? -2.950 0.961 -3.010 1.00 98.12 73 GLU A N 1
ATOM 569 C CA . GLU A 1 73 ? -3.603 1.776 -1.996 1.00 98.12 73 GLU A CA 1
ATOM 570 C C . GLU A 1 73 ? -4.494 0.890 -1.122 1.00 98.12 73 GLU A C 1
ATOM 572 O O . GLU A 1 73 ? -5.234 0.043 -1.624 1.00 98.12 73 GLU A O 1
ATOM 577 N N . LEU A 1 74 ? -4.414 1.060 0.194 1.00 98.25 74 LEU A N 1
ATOM 578 C CA . LEU A 1 74 ? -5.272 0.378 1.160 1.00 98.25 74 LEU A CA 1
ATOM 579 C C . LEU A 1 74 ? -6.110 1.421 1.888 1.00 98.25 74 LEU A C 1
ATOM 581 O O . LEU A 1 74 ? -5.553 2.268 2.583 1.00 98.25 74 LEU A O 1
ATOM 585 N N . ASN A 1 75 ? -7.429 1.333 1.742 1.00 97.81 75 ASN A N 1
ATOM 586 C CA . ASN A 1 75 ? -8.389 2.258 2.329 1.00 97.81 75 ASN A CA 1
ATOM 587 C C . ASN A 1 75 ? -9.035 1.643 3.566 1.00 97.81 75 ASN A C 1
ATOM 589 O O . ASN A 1 75 ? -9.707 0.618 3.464 1.00 97.81 75 ASN A O 1
ATOM 593 N N . PHE A 1 76 ? -8.863 2.294 4.711 1.00 97.50 76 PHE A N 1
ATOM 594 C CA . PHE A 1 76 ? -9.449 1.918 5.990 1.00 97.50 76 PHE A CA 1
ATOM 595 C C . PHE A 1 76 ? -10.506 2.958 6.362 1.00 97.50 76 PHE A C 1
ATOM 597 O O . PHE A 1 76 ? -10.140 4.078 6.738 1.00 97.50 76 PHE A O 1
ATOM 604 N N . PRO A 1 77 ? -11.802 2.617 6.257 1.00 94.12 77 PRO A N 1
ATOM 605 C CA . PRO A 1 77 ? -12.864 3.488 6.728 1.00 94.12 77 PRO A CA 1
ATOM 606 C C . PRO A 1 77 ? -12.654 3.846 8.196 1.00 94.12 77 PRO A C 1
ATOM 608 O O . PRO A 1 77 ? -12.220 3.001 8.988 1.00 94.12 77 PRO A O 1
ATOM 611 N N . LYS A 1 78 ? -12.972 5.086 8.568 1.00 86.62 78 LYS A N 1
ATOM 612 C CA . LYS A 1 78 ? -13.035 5.456 9.982 1.00 86.62 78 LYS A CA 1
ATOM 613 C C . LYS A 1 78 ? -14.045 4.545 10.702 1.00 86.62 78 LYS A C 1
ATOM 615 O O . LYS A 1 78 ? -15.140 4.323 10.188 1.00 86.62 78 LYS A O 1
ATOM 620 N N . ALA A 1 79 ? -13.644 4.010 11.858 1.00 66.38 79 ALA A N 1
ATOM 621 C CA . ALA A 1 79 ? -14.524 3.232 12.731 1.00 66.38 79 ALA A CA 1
ATOM 622 C C . ALA A 1 79 ? -15.700 4.071 13.252 1.00 66.38 79 ALA A C 1
ATOM 624 O O . ALA A 1 79 ? -15.499 5.290 13.490 1.00 66.38 79 ALA A O 1
#

Foldseek 3Di:
DDDDDADVVDDDDDLPDEDPDPPPAAADEDEDEDPPVVVVVCVVVVFDWDWDADPPQRWIKIWGADSNGHIYIYIGGDD

Sequence (79 aa):
MGTRTPREGIMVRGTEKKYEDTGRLDHIAFAATDVDGMRKRLQSKGVKFRESIVPRTGDTQFFLYVPDGVGVELNFPKA

InterPro domains:
  IPR004360 Glyoxalase/fosfomycin resistance/dioxygenase domain [PF00903] (24-74)
  IPR029068 Glyoxalase/Bleomycin resistance protein/Dihydroxybiphenyl dioxygenase [G3DSA:3.10.180.10] (3-75)
  IPR029068 Glyoxalase/Bleomycin resistance protein/Dihydroxybiphenyl dioxygenase [SSF54593] (16-78)
  IPR037523 Vicinal oxygen chelate (VOC), core domain [PS51819] (1-77)